Protein AF-A0A2G8HWN6-F1 (afdb_monomer_lite)

Structure (mmCIF, N/CA/C/O backbone):
data_AF-A0A2G8HWN6-F1
#
_entry.id   AF-A0A2G8HWN6-F1
#
loop_
_atom_site.group_PDB
_atom_site.id
_atom_site.type_symbol
_atom_site.label_atom_id
_atom_site.label_alt_id
_atom_site.label_comp_id
_atom_site.label_asym_id
_atom_site.label_entity_id
_atom_site.label_seq_id
_atom_site.pdbx_PDB_ins_code
_atom_site.Cartn_x
_atom_site.Cartn_y
_atom_site.Cartn_z
_atom_site.occupancy
_atom_site.B_iso_or_equiv
_atom_site.auth_seq_id
_atom_site.auth_comp_id
_atom_site.auth_asym_id
_atom_site.auth_atom_id
_atom_site.pdbx_PDB_model_num
ATOM 1 N N . MET A 1 1 ? 25.886 18.464 -21.621 1.00 29.08 1 MET A N 1
ATOM 2 C CA . MET A 1 1 ? 25.558 17.068 -21.257 1.00 29.08 1 MET A CA 1
ATOM 3 C C . MET A 1 1 ? 24.098 17.020 -20.852 1.00 29.08 1 MET A C 1
ATOM 5 O O . MET A 1 1 ? 23.738 17.664 -19.879 1.00 29.08 1 MET A O 1
ATOM 9 N N . ASN A 1 2 ? 23.261 16.350 -21.643 1.00 27.83 2 ASN A N 1
ATOM 10 C CA . ASN A 1 2 ? 21.820 16.246 -21.420 1.00 27.83 2 ASN A CA 1
ATOM 11 C C . ASN A 1 2 ? 21.541 14.918 -20.695 1.00 27.83 2 ASN A C 1
ATOM 13 O O . ASN A 1 2 ? 21.612 13.862 -21.312 1.00 27.83 2 ASN A O 1
ATOM 17 N N . LEU A 1 3 ? 21.245 14.961 -19.393 1.00 33.38 3 LEU A N 1
ATOM 18 C CA . LEU A 1 3 ? 20.945 13.789 -18.544 1.00 33.38 3 LEU A CA 1
ATOM 19 C C . LEU A 1 3 ? 19.508 13.246 -18.733 1.00 33.38 3 LEU A C 1
ATOM 21 O O . LEU A 1 3 ? 18.969 12.580 -17.858 1.00 33.38 3 LEU A O 1
ATOM 25 N N . LEU A 1 4 ? 18.867 13.548 -19.866 1.00 39.00 4 LEU A N 1
ATOM 26 C CA . LEU A 1 4 ? 17.460 13.222 -20.148 1.00 39.00 4 LEU A CA 1
ATOM 27 C C . LEU A 1 4 ? 17.281 12.206 -21.290 1.00 39.00 4 LEU A C 1
ATOM 29 O O . LEU A 1 4 ? 16.157 11.915 -21.687 1.00 39.00 4 LEU A O 1
ATOM 33 N N . GLY A 1 5 ? 18.373 11.659 -21.826 1.00 39.59 5 GLY A N 1
ATOM 34 C CA . GLY A 1 5 ? 18.358 10.722 -22.949 1.00 39.59 5 GLY A CA 1
ATOM 35 C C . GLY A 1 5 ? 18.598 9.276 -22.528 1.00 39.59 5 GLY A C 1
ATOM 36 O O . GLY A 1 5 ? 19.643 8.747 -22.862 1.00 39.59 5 GLY A O 1
ATOM 37 N N . ASN A 1 6 ? 17.658 8.686 -21.784 1.00 46.81 6 ASN A N 1
ATOM 38 C CA . ASN A 1 6 ? 17.379 7.243 -21.694 1.00 46.81 6 ASN A CA 1
ATOM 39 C C . ASN A 1 6 ? 15.939 7.133 -21.161 1.00 46.81 6 ASN A C 1
ATOM 41 O O . ASN A 1 6 ? 15.683 7.289 -19.968 1.00 46.81 6 ASN A O 1
ATOM 45 N N . GLY A 1 7 ? 14.971 7.053 -22.078 1.00 59.03 7 GLY A N 1
ATOM 46 C CA . GLY A 1 7 ? 13.557 7.302 -21.792 1.00 59.03 7 GLY A CA 1
ATOM 47 C C . GLY A 1 7 ? 12.929 6.225 -20.911 1.00 59.03 7 GLY A C 1
ATOM 48 O O . GLY A 1 7 ? 12.605 5.148 -21.400 1.00 59.03 7 GLY A O 1
ATOM 49 N N . LYS A 1 8 ? 12.707 6.533 -19.629 1.00 73.88 8 LYS A N 1
ATOM 50 C CA . LYS A 1 8 ? 11.826 5.738 -18.768 1.00 73.88 8 LYS A CA 1
ATOM 51 C C . LYS A 1 8 ? 10.377 6.054 -19.133 1.00 73.88 8 LYS A C 1
ATOM 53 O O . LYS A 1 8 ? 9.916 7.177 -18.925 1.00 73.88 8 LYS A O 1
ATOM 58 N N . SER A 1 9 ? 9.654 5.063 -19.639 1.00 84.00 9 SER A N 1
ATOM 59 C CA . SER A 1 9 ? 8.225 5.186 -19.945 1.00 84.00 9 SER A CA 1
ATOM 60 C C . SER A 1 9 ? 7.410 4.533 -18.838 1.00 84.00 9 SER A C 1
ATOM 62 O O . SER A 1 9 ? 7.490 3.320 -18.654 1.00 84.00 9 SER A O 1
ATOM 64 N N . ILE A 1 10 ? 6.644 5.331 -18.084 1.00 87.88 10 ILE A N 1
ATOM 65 C CA . ILE A 1 10 ? 5.741 4.813 -17.047 1.00 87.88 10 ILE A CA 1
ATOM 66 C C . ILE A 1 10 ? 4.626 4.021 -17.724 1.00 87.88 10 ILE A C 1
ATOM 68 O O . ILE A 1 10 ? 3.902 4.570 -18.551 1.00 87.88 10 ILE A O 1
ATOM 72 N N . LEU A 1 11 ? 4.467 2.765 -17.319 1.00 90.50 11 LEU A N 1
ATOM 73 C CA . LEU A 1 11 ? 3.414 1.892 -17.813 1.00 90.50 11 LEU A CA 1
ATOM 74 C C . LEU A 1 11 ? 2.132 2.078 -17.009 1.00 90.50 11 LEU A C 1
ATOM 76 O O . LEU A 1 11 ? 2.157 2.131 -15.778 1.00 90.50 11 LEU A O 1
ATOM 80 N N . ASN A 1 12 ? 1.000 2.112 -17.701 1.00 92.38 12 ASN A N 1
ATOM 81 C CA . ASN A 1 12 ? -0.317 2.001 -17.089 1.00 92.38 12 ASN A CA 1
ATOM 82 C C . ASN A 1 12 ? -0.779 0.537 -16.976 1.00 92.38 12 ASN A C 1
ATOM 84 O O . ASN A 1 12 ? -0.181 -0.385 -17.534 1.00 92.38 12 ASN A O 1
ATOM 88 N N . TYR A 1 13 ? -1.879 0.316 -16.251 1.00 90.56 13 TYR A N 1
ATOM 89 C CA . TYR A 1 13 ? -2.419 -1.027 -16.016 1.00 90.56 13 TYR A CA 1
ATOM 90 C C . TYR A 1 13 ? -2.719 -1.808 -17.313 1.00 90.56 13 TYR A C 1
ATOM 92 O O . TYR A 1 13 ? -2.433 -3.001 -17.400 1.00 90.56 13 TYR A O 1
ATOM 100 N N . PHE A 1 14 ? -3.265 -1.154 -18.343 1.00 90.31 14 PHE A N 1
ATOM 101 C CA . PHE A 1 14 ? -3.591 -1.818 -19.609 1.00 90.31 14 PHE A CA 1
ATOM 102 C C . PHE A 1 14 ? -2.342 -2.189 -20.410 1.00 90.31 14 PHE A C 1
ATOM 104 O O . PHE A 1 14 ? -2.328 -3.222 -21.078 1.00 90.31 14 PHE A O 1
ATOM 111 N N . GLU A 1 15 ? -1.290 -1.378 -20.336 1.00 91.56 15 GLU A N 1
ATOM 112 C CA . GLU A 1 15 ? 0.004 -1.686 -20.948 1.00 91.56 15 GLU A CA 1
ATOM 113 C C . GLU A 1 15 ? 0.667 -2.880 -20.258 1.00 91.56 15 GLU A C 1
ATOM 115 O O . GLU A 1 15 ? 1.081 -3.816 -20.940 1.00 91.56 15 GLU A O 1
ATOM 120 N N . LEU A 1 16 ? 0.657 -2.930 -18.921 1.00 89.50 16 LEU A N 1
ATOM 121 C CA . LEU A 1 16 ? 1.115 -4.110 -18.174 1.00 89.50 16 LEU A CA 1
ATOM 122 C C . LEU A 1 16 ? 0.309 -5.361 -18.517 1.00 89.50 16 LEU A C 1
ATOM 124 O O . LEU A 1 16 ? 0.876 -6.442 -18.659 1.00 89.50 16 LEU A O 1
ATOM 128 N N . LYS A 1 17 ? -1.006 -5.218 -18.708 1.00 89.62 17 LYS A N 1
ATOM 129 C CA . LYS A 1 17 ? -1.861 -6.329 -19.128 1.00 89.62 17 LYS A CA 1
ATOM 130 C C . LYS A 1 17 ? -1.441 -6.879 -20.492 1.00 89.62 17 LYS A C 1
ATOM 132 O O . LYS A 1 17 ? -1.400 -8.092 -20.665 1.00 89.62 17 LYS A O 1
ATOM 137 N N . LYS A 1 18 ? -1.072 -6.019 -21.445 1.00 89.56 18 LYS A N 1
ATOM 138 C CA . LYS A 1 18 ? -0.535 -6.459 -22.746 1.00 89.56 18 LYS A CA 1
ATOM 139 C C . LYS A 1 18 ? 0.808 -7.176 -22.588 1.00 89.56 18 LYS A C 1
ATOM 141 O O . LYS A 1 18 ? 0.993 -8.237 -23.171 1.00 89.56 18 LYS A O 1
ATOM 146 N N . ILE A 1 19 ? 1.701 -6.639 -21.757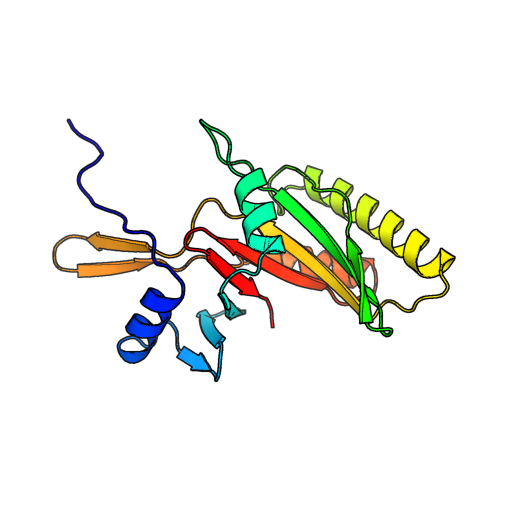 1.00 87.06 19 ILE A N 1
ATOM 147 C CA . ILE A 1 19 ? 3.020 -7.229 -21.478 1.00 87.06 19 ILE A CA 1
ATOM 148 C C . ILE A 1 19 ? 2.898 -8.603 -20.813 1.00 8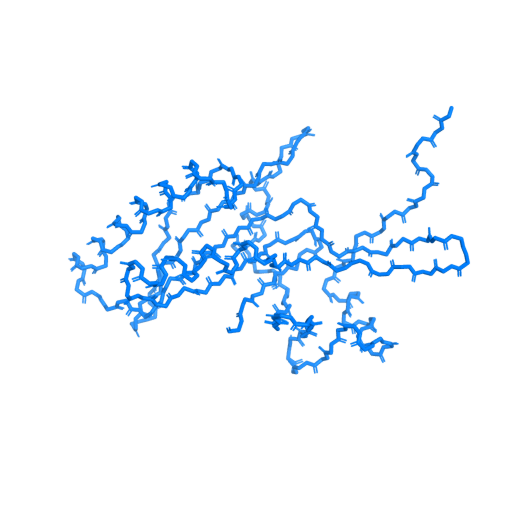7.06 19 ILE A C 1
ATOM 150 O O . ILE A 1 19 ? 3.654 -9.505 -21.154 1.00 87.06 19 ILE A O 1
ATOM 154 N N . SER A 1 20 ? 1.928 -8.801 -19.916 1.00 88.00 20 SER A N 1
ATOM 155 C CA . SER A 1 20 ? 1.718 -10.084 -19.222 1.00 88.00 20 SER A CA 1
ATOM 156 C C . SER A 1 20 ? 1.396 -11.260 -20.155 1.00 88.00 20 SER A C 1
ATOM 158 O O . SER A 1 20 ? 1.576 -12.413 -19.786 1.00 88.00 20 SER A O 1
ATOM 160 N N . ILE A 1 21 ? 0.952 -10.984 -21.387 1.00 85.06 21 ILE A N 1
ATOM 161 C CA . ILE A 1 21 ? 0.733 -12.012 -22.416 1.00 85.06 21 ILE A CA 1
ATOM 162 C C . ILE A 1 21 ? 2.075 -12.508 -22.983 1.00 85.06 21 ILE A C 1
ATOM 164 O O . ILE A 1 21 ? 2.173 -13.631 -23.467 1.00 85.06 21 ILE A O 1
ATOM 168 N N . GLN A 1 22 ? 3.107 -11.666 -22.932 1.00 83.00 22 GLN A N 1
ATOM 169 C CA . GLN A 1 22 ? 4.411 -11.876 -23.564 1.00 83.00 22 GLN A CA 1
ATOM 170 C C . GLN A 1 22 ? 5.543 -12.099 -22.547 1.00 83.00 22 GLN A C 1
ATOM 172 O O . GLN A 1 22 ? 6.667 -12.398 -22.939 1.00 83.00 22 GLN A O 1
ATOM 177 N N . SER A 1 23 ? 5.272 -11.949 -21.247 1.00 79.75 23 SER A N 1
ATOM 178 C CA . SER A 1 23 ? 6.262 -12.018 -20.173 1.00 79.75 23 SER A CA 1
ATOM 179 C C . SER A 1 23 ? 5.749 -12.849 -19.003 1.00 79.75 23 SER A C 1
ATOM 181 O O . SER A 1 23 ? 4.610 -12.693 -18.581 1.00 79.75 23 SER A O 1
ATOM 183 N N . SER A 1 24 ? 6.617 -13.677 -18.418 1.00 79.62 24 SER A N 1
ATOM 184 C CA . SER A 1 24 ? 6.321 -14.425 -17.190 1.00 79.62 24 SER A CA 1
ATOM 185 C C . SER A 1 24 ? 6.513 -13.606 -15.907 1.00 79.62 24 SER A C 1
ATOM 187 O O . SER A 1 24 ? 6.272 -14.124 -14.819 1.00 79.62 24 SER A O 1
ATOM 189 N N . LEU A 1 25 ? 6.970 -12.350 -16.007 1.00 79.88 25 LEU A N 1
ATOM 190 C CA . LEU A 1 25 ? 7.208 -11.478 -14.847 1.00 79.88 25 LEU A CA 1
ATOM 191 C C . LEU A 1 25 ? 5.904 -11.070 -14.147 1.00 79.88 25 LEU A C 1
ATOM 193 O O . LEU A 1 25 ? 5.888 -10.821 -12.942 1.00 79.88 25 LEU A O 1
ATOM 197 N N . ILE A 1 26 ? 4.812 -11.005 -14.910 1.00 86.06 26 ILE A N 1
ATOM 198 C CA . ILE A 1 26 ? 3.465 -10.728 -14.423 1.00 86.06 26 ILE A CA 1
ATOM 199 C C . ILE A 1 26 ? 2.528 -11.710 -15.108 1.00 86.06 26 ILE A C 1
ATOM 201 O O . ILE A 1 26 ? 2.574 -11.856 -16.324 1.00 86.06 26 ILE A O 1
ATOM 205 N N . SER A 1 27 ? 1.654 -12.348 -14.341 1.00 87.44 27 SER A N 1
ATOM 206 C CA . SER A 1 27 ? 0.666 -13.294 -14.867 1.00 87.44 27 SER A CA 1
ATOM 207 C C . SER A 1 27 ? -0.750 -12.732 -14.778 1.00 87.44 27 SER A C 1
ATOM 209 O O . SER A 1 27 ? -1.050 -11.914 -13.909 1.00 87.44 27 SER A O 1
ATOM 211 N N . LEU A 1 28 ? -1.620 -13.153 -15.694 1.00 87.12 28 LEU A N 1
ATOM 212 C CA . LEU A 1 28 ? -3.048 -12.844 -15.647 1.00 87.12 28 LEU A CA 1
ATOM 213 C C . LEU A 1 28 ? -3.750 -13.786 -14.669 1.00 87.12 28 LEU A C 1
ATOM 215 O O . LEU A 1 28 ? -3.614 -15.001 -14.790 1.00 87.12 28 LEU A O 1
ATOM 219 N N . ASP A 1 29 ? -4.546 -13.223 -13.762 1.00 82.81 29 ASP A N 1
ATOM 220 C CA . ASP A 1 29 ? -5.452 -13.971 -12.887 1.00 82.81 29 ASP A CA 1
ATOM 221 C C . ASP A 1 29 ? -6.826 -13.285 -12.868 1.00 82.81 29 ASP A C 1
ATOM 223 O O . ASP A 1 29 ? -7.087 -12.334 -12.124 1.00 82.81 29 ASP A O 1
ATOM 227 N N . GLY A 1 30 ? -7.689 -13.703 -13.797 1.00 82.75 30 GLY A N 1
ATOM 228 C CA . GLY A 1 30 ? -9.006 -13.106 -14.008 1.00 82.75 30 GLY A CA 1
ATOM 229 C C . GLY A 1 30 ? -8.936 -11.597 -14.316 1.00 82.75 30 GLY A C 1
ATOM 230 O O . GLY A 1 30 ? -8.310 -11.199 -15.306 1.00 82.75 30 GLY A O 1
ATOM 231 N N . PRO A 1 31 ? -9.604 -10.731 -13.525 1.00 84.00 31 PRO A N 1
ATOM 232 C CA . PRO A 1 31 ? -9.560 -9.283 -13.720 1.00 84.00 31 PRO A CA 1
ATOM 233 C C . PRO A 1 31 ? -8.278 -8.641 -13.171 1.00 84.00 31 PRO A C 1
ATOM 235 O O . PRO A 1 31 ? -8.136 -7.424 -13.279 1.00 84.00 31 PRO A O 1
ATOM 238 N N . TYR A 1 32 ? -7.370 -9.418 -12.575 1.00 88.88 32 TYR A N 1
ATOM 239 C CA . TYR A 1 32 ? -6.166 -8.925 -11.924 1.00 88.88 32 TYR A CA 1
ATOM 240 C C . TYR A 1 32 ? -4.891 -9.390 -12.627 1.00 88.88 32 TYR A C 1
ATOM 242 O O . TYR A 1 32 ? -4.882 -10.293 -13.464 1.00 88.88 32 TYR A O 1
ATOM 250 N N . LEU A 1 33 ? -3.799 -8.719 -12.277 1.00 92.00 33 LEU A N 1
ATOM 251 C CA . LEU A 1 33 ? -2.444 -9.121 -12.618 1.00 92.00 33 LEU A CA 1
ATOM 252 C C . LEU A 1 33 ? -1.751 -9.603 -11.341 1.00 92.00 33 LEU A C 1
ATOM 254 O O . LEU A 1 33 ? -1.974 -9.038 -10.275 1.00 92.00 33 LEU A O 1
ATOM 258 N N . ILE A 1 34 ? -0.910 -10.627 -11.433 1.00 92.38 34 ILE A N 1
ATOM 259 C CA . ILE A 1 34 ? -0.157 -11.171 -10.303 1.00 92.38 34 ILE A CA 1
ATOM 260 C C . ILE A 1 34 ? 1.330 -10.987 -10.563 1.00 92.38 34 ILE A C 1
ATOM 262 O O . ILE A 1 34 ? 1.857 -11.482 -11.562 1.00 92.38 34 ILE A O 1
ATOM 266 N N . GLN A 1 35 ? 2.006 -10.323 -9.630 1.00 90.62 35 GLN A N 1
ATOM 267 C CA . GLN A 1 35 ? 3.460 -10.244 -9.575 1.00 90.62 35 GLN A CA 1
ATOM 268 C C . GLN A 1 35 ? 3.963 -11.146 -8.452 1.00 90.62 35 GLN A C 1
ATOM 270 O O . GLN A 1 35 ? 3.516 -11.045 -7.308 1.00 90.62 35 GLN A O 1
ATOM 275 N N . ARG A 1 36 ? 4.912 -12.023 -8.780 1.00 87.50 36 ARG A N 1
ATOM 276 C CA . ARG A 1 36 ? 5.582 -12.903 -7.820 1.00 87.50 36 ARG A CA 1
ATOM 277 C C . ARG A 1 36 ? 7.050 -12.532 -7.738 1.00 87.50 36 ARG A C 1
ATOM 279 O O . ARG A 1 36 ? 7.706 -12.356 -8.759 1.00 87.50 36 ARG A O 1
ATOM 286 N N . ASN A 1 37 ? 7.564 -12.450 -6.522 1.00 82.00 37 ASN A N 1
ATOM 287 C CA . ASN A 1 37 ? 8.995 -12.484 -6.263 1.00 82.00 37 ASN A CA 1
ATOM 288 C C . ASN A 1 37 ? 9.292 -13.615 -5.263 1.00 82.00 37 ASN A C 1
ATOM 290 O O . ASN A 1 37 ? 8.385 -14.326 -4.836 1.00 82.00 37 ASN A O 1
ATOM 294 N N . PHE A 1 38 ? 10.562 -13.818 -4.911 1.00 83.81 38 PHE A N 1
ATOM 295 C CA . PHE A 1 38 ? 10.963 -14.956 -4.075 1.00 83.81 38 PHE A CA 1
ATOM 296 C C . PHE A 1 38 ? 10.389 -14.930 -2.644 1.00 83.81 38 PHE A C 1
ATOM 298 O O . PHE A 1 38 ? 10.462 -15.941 -1.954 1.00 83.81 38 PHE A O 1
ATOM 305 N N . TRP A 1 39 ? 9.854 -13.794 -2.186 1.00 83.69 39 TRP A N 1
ATOM 306 C CA . TRP A 1 39 ? 9.419 -13.580 -0.801 1.00 83.69 39 TRP A CA 1
ATOM 307 C C . TRP A 1 39 ? 7.968 -13.092 -0.668 1.00 83.69 39 TRP A C 1
ATOM 309 O O . TRP A 1 39 ? 7.467 -12.990 0.445 1.00 83.69 39 TRP A O 1
ATOM 319 N N . SER A 1 40 ? 7.279 -12.781 -1.768 1.00 86.50 40 SER A N 1
ATOM 320 C CA . SER A 1 40 ? 5.901 -12.285 -1.755 1.00 86.50 40 SER A CA 1
ATOM 321 C C . SER A 1 40 ? 5.178 -12.529 -3.077 1.00 86.50 40 SER A C 1
ATOM 323 O O . SER A 1 40 ? 5.778 -12.631 -4.153 1.00 86.50 40 SER A O 1
ATOM 325 N N . GLN A 1 41 ? 3.852 -12.548 -2.987 1.00 91.50 41 GLN A N 1
ATOM 326 C CA . GLN A 1 41 ? 2.953 -12.467 -4.126 1.00 91.50 41 GLN A CA 1
ATOM 327 C C . GLN A 1 41 ? 2.049 -11.248 -3.939 1.00 91.50 41 GLN A C 1
ATOM 329 O O . GLN A 1 41 ? 1.546 -11.007 -2.845 1.00 91.50 41 GLN A O 1
ATOM 334 N N . GLN A 1 42 ? 1.862 -10.474 -5.005 1.00 93.56 42 GLN A N 1
ATOM 335 C CA . GLN A 1 42 ? 1.100 -9.229 -4.980 1.00 93.56 42 GLN A CA 1
ATOM 336 C C . GLN A 1 42 ? 0.082 -9.202 -6.110 1.00 93.56 42 GLN A C 1
ATOM 338 O O . GLN A 1 42 ? 0.370 -9.629 -7.232 1.00 93.56 42 GLN A O 1
ATOM 343 N N . ILE A 1 43 ? -1.094 -8.655 -5.812 1.00 94.50 43 ILE A N 1
ATOM 344 C CA . ILE A 1 43 ? -2.152 -8.416 -6.792 1.00 94.50 43 ILE A CA 1
ATOM 345 C C . ILE A 1 43 ? -2.017 -6.990 -7.314 1.00 94.50 43 ILE A C 1
ATOM 347 O O . ILE A 1 43 ? -2.027 -6.031 -6.548 1.00 94.50 43 ILE A O 1
ATOM 351 N N . LEU A 1 44 ? -1.939 -6.845 -8.627 1.00 94.00 44 LEU A N 1
ATOM 352 C CA . LEU A 1 44 ? -1.948 -5.577 -9.336 1.00 94.00 44 LEU A CA 1
ATOM 353 C C . LEU A 1 44 ? -3.352 -5.344 -9.894 1.00 94.00 44 LEU A C 1
ATOM 355 O O . LEU A 1 44 ? -3.904 -6.168 -10.633 1.00 94.00 44 LEU A O 1
ATOM 359 N N . LYS A 1 45 ? -3.915 -4.180 -9.578 1.00 94.50 45 LYS A N 1
ATOM 360 C CA . LYS A 1 45 ? -5.199 -3.715 -10.112 1.00 94.50 45 LYS A CA 1
ATOM 361 C C . LYS A 1 45 ? -5.101 -2.282 -10.619 1.00 94.50 45 LYS A C 1
ATOM 363 O O . LYS A 1 45 ? -4.213 -1.530 -10.216 1.00 94.50 45 LYS A O 1
ATOM 368 N N . ALA A 1 46 ? -6.055 -1.889 -11.457 1.00 94.31 46 ALA A N 1
ATOM 369 C CA . ALA A 1 46 ? -6.260 -0.481 -11.769 1.00 94.31 46 ALA A CA 1
ATOM 370 C C . ALA A 1 46 ? -6.648 0.290 -10.495 1.00 94.31 46 ALA A C 1
ATOM 372 O O . ALA A 1 46 ? -7.436 -0.199 -9.674 1.00 94.31 46 ALA A O 1
ATOM 373 N N . SER A 1 47 ? -6.087 1.487 -10.324 1.00 94.94 47 SER A N 1
ATOM 374 C CA . SER A 1 47 ? -6.394 2.328 -9.172 1.00 94.94 47 SER A CA 1
ATOM 375 C C . SER A 1 47 ? -7.837 2.826 -9.221 1.00 94.94 47 SER A C 1
ATOM 377 O O . SER A 1 47 ? -8.307 3.290 -10.261 1.00 94.94 47 SER A O 1
ATOM 379 N N . ASP A 1 48 ? -8.535 2.764 -8.089 1.00 95.50 48 ASP A N 1
ATOM 380 C CA . ASP A 1 48 ? -9.879 3.334 -7.971 1.00 95.50 48 ASP A CA 1
ATOM 381 C C . ASP A 1 48 ? -9.847 4.862 -7.763 1.00 95.50 48 ASP A C 1
ATOM 383 O O . ASP A 1 48 ? -8.788 5.481 -7.627 1.00 95.50 48 ASP A O 1
ATOM 387 N N . LEU A 1 49 ? -11.020 5.503 -7.738 1.00 96.06 49 LEU A N 1
ATOM 388 C CA . LEU A 1 49 ? -11.113 6.959 -7.601 1.00 96.06 49 LEU A CA 1
ATOM 389 C C . LEU A 1 49 ? -10.513 7.472 -6.280 1.00 96.06 49 LEU A C 1
ATOM 391 O O . LEU A 1 49 ? -9.914 8.550 -6.256 1.00 96.06 49 LEU A O 1
ATOM 395 N N . PHE A 1 50 ? -10.658 6.722 -5.186 1.00 95.69 50 PHE A N 1
ATOM 396 C CA . PHE A 1 50 ? -10.064 7.088 -3.902 1.00 95.69 50 PHE A CA 1
ATOM 397 C C . PHE A 1 50 ? -8.535 7.044 -3.993 1.00 95.69 50 PHE A C 1
ATOM 399 O O . PHE A 1 50 ? -7.870 8.004 -3.602 1.00 95.69 50 PHE A O 1
ATOM 406 N N . GLU A 1 51 ? -7.987 5.972 -4.561 1.00 96.25 51 GLU A N 1
ATOM 407 C CA . GLU A 1 51 ? -6.549 5.764 -4.731 1.00 96.25 51 GLU A CA 1
ATOM 408 C C . GLU A 1 51 ? -5.936 6.825 -5.654 1.00 96.25 51 GLU A C 1
ATOM 410 O O . GLU A 1 51 ? -4.934 7.454 -5.306 1.00 96.25 51 GLU A O 1
ATOM 415 N N . VAL A 1 52 ? -6.589 7.126 -6.780 1.00 95.25 52 VAL A N 1
ATOM 416 C CA . VAL A 1 52 ? -6.179 8.204 -7.693 1.00 95.25 52 VAL A CA 1
ATOM 417 C C . VAL A 1 52 ? -6.154 9.555 -6.975 1.00 95.25 52 VAL A C 1
ATOM 419 O O . VAL A 1 52 ? -5.214 10.335 -7.144 1.00 95.25 52 VAL A O 1
ATOM 422 N N . ASN A 1 53 ? -7.163 9.850 -6.155 1.00 95.00 53 ASN A N 1
ATOM 423 C CA . ASN A 1 53 ? -7.223 11.102 -5.403 1.00 95.00 53 ASN A CA 1
ATOM 424 C C . ASN A 1 53 ? -6.157 11.177 -4.302 1.00 95.00 53 ASN A C 1
ATOM 426 O O . ASN A 1 53 ? -5.586 12.247 -4.086 1.00 95.00 53 ASN A O 1
ATOM 430 N N . LEU A 1 54 ? -5.861 10.065 -3.624 1.00 94.25 54 LEU A N 1
ATOM 431 C CA . LEU A 1 54 ? -4.783 9.994 -2.638 1.00 94.25 54 LEU A CA 1
ATOM 432 C C . LEU A 1 54 ? -3.415 10.210 -3.301 1.00 94.25 54 LEU A C 1
ATOM 434 O O . LEU A 1 54 ? -2.624 11.020 -2.824 1.00 94.25 54 LEU A O 1
ATOM 438 N N . PHE A 1 55 ? -3.177 9.583 -4.452 1.00 94.12 55 PHE A N 1
ATOM 439 C CA . PHE A 1 55 ? -1.948 9.747 -5.226 1.00 94.12 55 PHE A CA 1
ATOM 440 C C . PHE A 1 55 ? -1.760 11.164 -5.784 1.00 94.12 55 PHE A C 1
ATOM 442 O O . PHE A 1 55 ? -0.651 11.686 -5.863 1.00 94.12 55 PHE A O 1
ATOM 449 N N . LYS A 1 56 ? -2.845 11.850 -6.153 1.00 92.25 56 LYS A N 1
ATOM 450 C CA . LYS A 1 56 ? -2.764 13.270 -6.527 1.00 92.25 56 LYS A CA 1
ATOM 451 C C . LYS A 1 56 ? -2.315 14.142 -5.353 1.00 92.25 56 LYS A C 1
ATOM 453 O O . LYS A 1 56 ? -1.581 15.096 -5.572 1.00 92.25 56 LYS A O 1
ATOM 458 N N . LYS A 1 57 ? -2.713 13.810 -4.118 1.00 90.50 57 LYS A N 1
ATOM 459 C CA . LYS A 1 57 ? -2.318 14.551 -2.905 1.00 90.50 57 LYS A CA 1
ATOM 460 C C . LYS A 1 57 ? -0.855 14.338 -2.508 1.00 90.50 57 LYS A C 1
ATOM 462 O O . LYS A 1 57 ? -0.303 15.206 -1.833 1.00 90.50 57 LYS A O 1
ATOM 467 N N . SER A 1 58 ? -0.236 13.224 -2.907 1.00 87.56 58 SER A N 1
ATOM 468 C CA . SER A 1 58 ? 1.193 12.977 -2.670 1.00 87.56 58 SER A CA 1
ATOM 469 C C . SER A 1 58 ? 2.101 13.729 -3.648 1.00 87.56 58 SER A C 1
ATOM 471 O O . SER A 1 58 ? 3.285 13.926 -3.373 1.00 87.56 58 SER A O 1
ATOM 473 N N . LYS A 1 59 ? 1.552 14.218 -4.766 1.00 87.50 59 LYS A N 1
ATOM 474 C CA . LYS A 1 59 ? 2.263 15.064 -5.727 1.00 87.50 59 LYS A CA 1
ATOM 475 C C . LYS A 1 59 ? 2.150 16.542 -5.359 1.00 87.50 59 LYS A C 1
ATOM 477 O O . LYS A 1 59 ? 1.063 17.076 -5.163 1.00 87.50 59 LYS A O 1
ATOM 482 N N . THR A 1 60 ? 3.287 17.223 -5.339 1.00 78.75 60 THR A N 1
ATOM 483 C CA . THR A 1 60 ? 3.372 18.690 -5.344 1.00 78.75 60 THR A CA 1
ATOM 484 C C . THR A 1 60 ? 4.022 19.148 -6.648 1.00 78.75 60 THR A C 1
ATOM 486 O O . THR A 1 60 ? 4.555 18.324 -7.388 1.00 78.75 60 THR A O 1
ATOM 489 N N . LEU A 1 61 ? 4.009 20.454 -6.931 1.00 69.44 61 LEU A N 1
ATOM 490 C CA . LEU A 1 61 ? 4.572 21.001 -8.172 1.00 69.44 61 LEU A CA 1
ATOM 491 C C . LEU A 1 61 ? 6.065 20.653 -8.367 1.00 69.44 61 LEU A C 1
ATOM 493 O O . LEU A 1 61 ? 6.512 20.533 -9.501 1.00 69.44 61 LEU A O 1
ATOM 497 N N . PHE A 1 62 ? 6.814 20.448 -7.275 1.00 72.81 62 PHE A N 1
ATOM 498 C CA . PHE A 1 62 ? 8.273 20.253 -7.303 1.00 72.81 62 PHE A CA 1
ATOM 499 C C . PHE A 1 62 ? 8.769 18.986 -6.596 1.00 72.81 62 PHE A C 1
ATOM 501 O O . PHE A 1 62 ? 9.965 18.717 -6.590 1.00 72.81 62 PHE A O 1
ATOM 508 N N . SER A 1 63 ? 7.889 18.222 -5.947 1.00 84.50 63 SER A N 1
ATOM 509 C CA . SER A 1 63 ? 8.304 17.067 -5.147 1.00 84.50 63 SER A CA 1
ATOM 510 C C . SER A 1 63 ? 7.197 16.031 -5.000 1.00 84.50 63 SER A C 1
ATOM 512 O O . SER A 1 63 ? 6.006 16.342 -5.118 1.00 84.50 63 SER A O 1
ATOM 514 N N . PHE A 1 64 ? 7.594 14.801 -4.695 1.00 87.62 64 PHE A N 1
ATOM 515 C CA . PHE A 1 64 ? 6.688 13.758 -4.243 1.00 87.62 64 PHE A CA 1
ATOM 516 C C . PHE A 1 64 ? 6.868 13.561 -2.742 1.00 87.62 64 PHE A C 1
ATOM 518 O O . PHE A 1 64 ? 7.989 13.390 -2.267 1.00 87.62 64 PHE A O 1
ATOM 525 N N . ARG A 1 65 ? 5.765 13.565 -1.996 1.00 88.88 65 ARG A N 1
ATOM 526 C CA . ARG A 1 65 ? 5.758 13.204 -0.583 1.00 88.88 65 ARG A CA 1
ATOM 527 C C . ARG A 1 65 ? 4.762 12.087 -0.365 1.00 88.88 65 ARG A C 1
ATOM 529 O O . ARG A 1 65 ? 3.557 12.293 -0.505 1.00 88.88 65 ARG A O 1
ATOM 536 N N . GLU A 1 66 ? 5.286 10.931 0.018 1.00 89.94 66 GLU A N 1
ATOM 537 C CA . GLU A 1 66 ? 4.479 9.760 0.320 1.00 89.94 66 GLU A CA 1
ATOM 538 C C . GLU A 1 66 ? 3.355 10.096 1.303 1.00 89.94 66 GLU A C 1
ATOM 540 O O . GLU A 1 66 ? 3.529 10.837 2.279 1.00 89.94 66 GLU A O 1
ATOM 545 N N . SER A 1 67 ? 2.170 9.604 0.965 1.00 93.31 67 SER A N 1
ATOM 546 C CA . SER A 1 67 ? 0.956 9.750 1.748 1.00 93.31 67 SER A CA 1
ATOM 547 C C . SER A 1 67 ? 0.486 8.373 2.175 1.00 93.31 67 SER A C 1
ATOM 549 O O . SER A 1 67 ? 0.376 7.489 1.333 1.00 93.31 67 SER A O 1
ATOM 551 N N . VAL A 1 68 ? 0.179 8.222 3.460 1.00 94.69 68 VAL A N 1
ATOM 552 C CA . VAL A 1 68 ? -0.301 6.975 4.063 1.00 94.69 68 VAL A CA 1
ATOM 553 C C . VAL A 1 68 ? -1.698 7.204 4.637 1.00 94.69 68 VAL A C 1
ATOM 555 O O . VAL A 1 68 ? -1.959 8.223 5.277 1.00 94.69 68 VAL A O 1
ATOM 558 N N . VAL A 1 69 ? -2.613 6.269 4.411 1.00 96.19 69 VAL A N 1
ATOM 559 C CA . VAL A 1 69 ? -3.953 6.234 5.004 1.00 96.19 69 VAL A CA 1
ATOM 560 C C . VAL A 1 69 ? -4.184 4.852 5.585 1.00 96.19 69 VAL A C 1
ATOM 562 O O . VAL A 1 69 ? -3.893 3.849 4.941 1.00 96.19 69 VAL A O 1
ATOM 565 N N . ILE A 1 70 ? -4.746 4.808 6.787 1.00 96.88 70 ILE A N 1
ATOM 566 C CA . ILE A 1 70 ? -5.191 3.575 7.422 1.00 96.88 70 ILE A CA 1
ATOM 567 C C . ILE A 1 70 ? -6.701 3.533 7.312 1.00 96.88 70 ILE A C 1
ATOM 569 O O . ILE A 1 70 ? -7.391 4.493 7.649 1.00 96.88 70 ILE A O 1
ATOM 573 N N . ARG A 1 71 ? -7.223 2.418 6.838 1.00 97.50 71 ARG A N 1
ATOM 574 C CA . ARG A 1 71 ? -8.645 2.206 6.642 1.00 97.50 71 ARG A CA 1
ATOM 575 C C . ARG A 1 71 ? -9.070 0.999 7.450 1.00 97.50 71 ARG A C 1
ATOM 577 O O . ARG A 1 71 ? -8.544 -0.087 7.263 1.00 97.50 71 ARG A O 1
ATOM 584 N N . ALA A 1 72 ? -10.035 1.181 8.334 1.00 97.69 72 ALA A N 1
ATOM 585 C CA . ALA A 1 72 ? -10.678 0.069 9.005 1.00 97.69 72 ALA A CA 1
ATOM 586 C C . ALA A 1 72 ? -11.846 -0.435 8.159 1.00 97.69 72 ALA A C 1
ATOM 588 O O . ALA A 1 72 ? -12.729 0.342 7.777 1.00 97.69 72 ALA A O 1
ATOM 589 N N . LYS A 1 73 ? -11.849 -1.736 7.887 1.00 97.75 73 LYS A N 1
ATOM 590 C CA . LYS A 1 73 ? -12.976 -2.454 7.304 1.00 97.75 73 LYS A CA 1
ATOM 591 C C . LYS A 1 73 ? -13.695 -3.184 8.419 1.00 97.75 73 LYS A C 1
ATOM 593 O O . LYS A 1 73 ? -13.061 -3.889 9.202 1.00 97.75 73 LYS A O 1
ATOM 598 N N . THR A 1 74 ? -15.001 -2.985 8.519 1.00 97.06 74 THR A N 1
ATOM 599 C CA . THR A 1 74 ? -15.818 -3.685 9.510 1.00 97.06 74 THR A CA 1
ATOM 600 C C . THR A 1 74 ? -16.512 -4.882 8.874 1.00 97.06 74 THR A C 1
ATOM 602 O O . THR A 1 74 ? -16.774 -4.885 7.668 1.00 97.06 74 THR A O 1
ATOM 605 N N . LYS A 1 75 ? -16.877 -5.881 9.682 1.00 96.44 75 LYS A N 1
ATOM 606 C CA . LYS A 1 75 ? -17.621 -7.066 9.214 1.00 96.44 75 LYS A CA 1
ATOM 607 C C . LYS A 1 75 ? -18.995 -6.709 8.637 1.00 96.44 75 LYS A C 1
ATOM 609 O O . LYS A 1 75 ? -19.544 -7.444 7.828 1.00 96.44 75 LYS A O 1
ATOM 614 N N . GLN A 1 76 ? -19.529 -5.549 9.018 1.00 94.50 76 GLN A N 1
ATOM 615 C CA . GLN A 1 76 ? -20.771 -4.973 8.501 1.00 94.50 76 GLN A CA 1
ATOM 616 C C . GLN A 1 76 ? -20.604 -4.306 7.117 1.00 94.50 76 GLN A C 1
ATOM 618 O O . GLN A 1 76 ? -21.545 -3.701 6.612 1.00 94.50 76 GLN A O 1
ATOM 623 N N . GLY A 1 77 ? -19.413 -4.363 6.510 1.00 93.25 77 GLY A N 1
ATOM 624 C CA . GLY A 1 77 ? -19.133 -3.763 5.202 1.00 93.25 77 GLY A CA 1
ATOM 625 C C . GLY A 1 77 ? -18.885 -2.252 5.243 1.00 93.25 77 GLY A C 1
ATOM 626 O O . GLY A 1 77 ? -18.829 -1.608 4.194 1.00 93.25 77 GLY A O 1
ATOM 627 N N . LEU A 1 78 ? -18.718 -1.670 6.435 1.00 95.00 78 LEU A N 1
ATOM 628 C CA . LEU A 1 78 ? -18.431 -0.248 6.587 1.00 95.00 78 LEU A CA 1
ATOM 629 C C . LEU A 1 78 ? -16.933 0.025 6.482 1.00 95.00 78 LEU A C 1
ATOM 631 O O . LEU A 1 78 ? -16.079 -0.827 6.736 1.00 95.00 78 LEU A O 1
ATOM 635 N N . VAL A 1 79 ? -16.629 1.260 6.098 1.00 96.00 79 VAL A N 1
ATOM 636 C CA . VAL A 1 79 ? -15.270 1.736 5.862 1.00 96.00 79 VAL A CA 1
ATOM 637 C C . VAL A 1 79 ? -15.050 2.995 6.683 1.00 96.00 79 VAL A C 1
ATOM 639 O O . VAL A 1 79 ? -15.812 3.955 6.557 1.00 96.00 79 VAL A O 1
ATOM 642 N N . ILE A 1 80 ? -14.022 2.995 7.529 1.00 96.12 80 ILE A N 1
ATOM 643 C CA . ILE A 1 80 ? -13.650 4.155 8.341 1.00 96.12 80 ILE A CA 1
ATOM 644 C C . ILE A 1 80 ? -12.185 4.485 8.070 1.00 96.12 80 ILE A C 1
ATOM 646 O O . ILE A 1 80 ? -11.296 3.713 8.419 1.00 96.12 80 ILE A O 1
ATOM 650 N N . ASP A 1 81 ? -11.943 5.649 7.475 1.00 96.88 81 ASP A N 1
ATOM 651 C CA . ASP A 1 81 ? -10.599 6.100 7.116 1.00 96.88 81 ASP A CA 1
ATOM 652 C C . ASP A 1 81 ? -9.979 6.953 8.232 1.00 96.88 81 ASP A C 1
ATOM 654 O O . ASP A 1 81 ? -10.651 7.743 8.910 1.00 96.88 81 ASP A O 1
ATOM 658 N N . SER A 1 82 ? -8.669 6.813 8.415 1.00 96.38 82 SER A N 1
ATOM 659 C CA . SER A 1 82 ? -7.856 7.743 9.186 1.00 96.38 82 SER A CA 1
ATOM 660 C C . SER A 1 82 ? -7.696 9.063 8.433 1.00 96.38 82 SER A C 1
ATOM 662 O O . SER A 1 82 ? -8.048 9.213 7.260 1.00 96.38 82 SER A O 1
ATOM 664 N N . LYS A 1 83 ? -7.076 10.044 9.092 1.00 94.38 83 LYS A N 1
ATOM 665 C CA . LYS A 1 83 ? -6.501 11.174 8.355 1.00 94.38 83 LYS A CA 1
ATOM 666 C C . LYS A 1 83 ? -5.344 10.690 7.466 1.00 94.38 83 LYS A C 1
ATOM 668 O O . LYS A 1 83 ? -4.731 9.661 7.750 1.00 94.38 83 LYS A O 1
ATOM 673 N N . VAL A 1 84 ? -5.010 11.474 6.443 1.00 92.94 84 VAL A N 1
ATOM 674 C CA . VAL A 1 84 ? -3.815 11.243 5.618 1.00 92.94 84 VAL A CA 1
ATOM 675 C C . VAL A 1 84 ? -2.567 11.619 6.419 1.00 92.94 84 VAL A C 1
ATOM 677 O O . VAL A 1 84 ? -2.426 12.766 6.852 1.00 92.94 84 VAL A O 1
ATOM 680 N N . LEU A 1 85 ? -1.667 10.660 6.599 1.00 91.62 85 LEU A N 1
ATOM 681 C CA . LEU A 1 85 ? -0.329 10.845 7.151 1.00 91.62 85 LEU A CA 1
ATOM 682 C C . LEU A 1 85 ? 0.642 11.166 6.011 1.00 91.62 85 LEU A C 1
ATOM 684 O O . LEU A 1 85 ? 0.468 10.683 4.894 1.00 91.62 85 LEU A O 1
ATOM 688 N N . LYS A 1 86 ? 1.644 12.010 6.270 1.00 88.69 86 LYS A N 1
ATOM 689 C CA . LYS A 1 86 ? 2.618 12.428 5.251 1.00 88.69 86 LYS A CA 1
ATOM 690 C C . LYS A 1 86 ? 4.030 12.053 5.673 1.00 88.69 86 LYS A C 1
ATOM 692 O O . LYS A 1 86 ? 4.563 12.645 6.614 1.00 88.69 86 LYS A O 1
ATOM 697 N N . GLY A 1 87 ? 4.689 11.221 4.887 1.00 80.81 87 GLY A N 1
ATOM 698 C CA . GLY A 1 87 ? 6.008 10.682 5.191 1.00 80.81 87 GLY A CA 1
ATOM 699 C C . GLY A 1 87 ? 6.103 9.232 4.746 1.00 80.81 87 GLY A C 1
ATOM 700 O O . GLY A 1 87 ? 5.090 8.617 4.426 1.00 80.81 87 GLY A O 1
ATOM 701 N N . GLU A 1 88 ? 7.326 8.723 4.724 1.00 78.81 88 GLU A N 1
ATOM 702 C CA . GLU A 1 88 ? 7.623 7.352 4.324 1.00 78.81 88 GLU A CA 1
ATOM 703 C C . GLU A 1 88 ? 6.991 6.351 5.295 1.00 78.81 88 GLU A C 1
ATOM 705 O O . GLU A 1 88 ? 7.138 6.495 6.519 1.00 78.81 88 GLU A O 1
ATOM 710 N N . PHE A 1 89 ? 6.266 5.361 4.769 1.00 78.31 89 PHE A N 1
ATOM 711 C CA . PHE A 1 89 ? 5.554 4.359 5.562 1.00 78.31 89 PHE A CA 1
ATOM 712 C C . PHE A 1 89 ? 6.470 3.587 6.520 1.00 78.31 89 PHE A C 1
ATOM 714 O O . PHE A 1 89 ? 6.134 3.438 7.693 1.00 78.31 89 PHE A O 1
ATOM 721 N N . SER A 1 90 ? 7.647 3.178 6.048 1.00 72.94 90 SER A N 1
ATOM 722 C CA . SER A 1 90 ? 8.620 2.376 6.801 1.00 72.94 90 SER A CA 1
ATOM 723 C C . SER A 1 90 ? 9.399 3.165 7.864 1.00 72.94 90 SER A C 1
ATOM 725 O O . SER A 1 90 ? 10.099 2.580 8.691 1.00 72.94 90 SER A O 1
ATOM 727 N N . SER A 1 91 ? 9.294 4.498 7.882 1.00 77.44 91 SER A N 1
ATOM 728 C CA . SER A 1 91 ? 10.062 5.316 8.822 1.00 77.44 91 SER A CA 1
ATOM 729 C C . SER A 1 91 ? 9.536 5.194 10.260 1.00 77.44 91 SER A C 1
ATOM 731 O O . SER A 1 91 ? 8.336 5.299 10.524 1.00 77.44 91 SER A O 1
ATOM 733 N N . PHE A 1 92 ? 10.446 5.059 11.233 1.00 66.88 92 PHE A N 1
ATOM 734 C CA . PHE A 1 92 ? 10.102 4.881 12.655 1.00 66.88 92 PHE A CA 1
ATOM 735 C C . PHE A 1 92 ? 9.170 5.975 13.206 1.00 66.88 92 PHE A C 1
ATOM 737 O O . PHE A 1 92 ? 8.238 5.700 13.961 1.00 66.88 92 PHE A O 1
ATOM 744 N N . LYS A 1 93 ? 9.391 7.234 12.803 1.00 74.44 93 LYS A N 1
ATOM 745 C CA . LYS A 1 93 ? 8.535 8.360 13.204 1.00 74.44 93 LYS A CA 1
ATOM 746 C C . LYS A 1 93 ? 7.097 8.183 12.709 1.00 74.44 93 LYS A C 1
ATOM 748 O O . LYS A 1 93 ? 6.164 8.523 13.431 1.00 74.44 93 LYS A O 1
ATOM 753 N N . ASN A 1 94 ? 6.921 7.669 11.494 1.00 82.00 94 ASN A N 1
ATOM 754 C CA . ASN A 1 94 ? 5.603 7.459 10.907 1.00 82.00 94 ASN A CA 1
ATOM 755 C C . ASN A 1 94 ? 4.897 6.256 11.546 1.00 82.00 94 ASN A C 1
ATOM 757 O O . ASN A 1 94 ? 3.687 6.305 11.738 1.00 82.00 94 ASN A O 1
ATOM 761 N N . LEU A 1 95 ? 5.646 5.239 11.990 1.00 87.94 95 LEU A N 1
ATOM 762 C CA . LEU A 1 95 ? 5.092 4.090 12.712 1.00 87.94 95 LEU A CA 1
ATOM 763 C C . LEU A 1 95 ? 4.342 4.503 13.988 1.00 87.94 95 LEU A C 1
ATOM 765 O O . LEU A 1 95 ? 3.212 4.077 14.201 1.00 87.94 95 LEU A O 1
ATOM 769 N N . GLN A 1 96 ? 4.900 5.416 14.787 1.00 90.12 96 GLN A N 1
ATOM 770 C CA . GLN A 1 96 ? 4.202 5.943 15.970 1.00 90.12 96 GLN A CA 1
ATOM 771 C C . GLN A 1 96 ? 2.907 6.689 15.605 1.00 90.12 96 GLN A C 1
ATOM 773 O O . GLN A 1 96 ? 1.909 6.635 16.329 1.00 90.12 96 GLN A O 1
ATOM 778 N N . GLU A 1 97 ? 2.902 7.410 14.478 1.00 92.12 97 GLU A N 1
ATOM 779 C CA . GLU A 1 97 ? 1.692 8.081 14.003 1.00 92.12 97 GLU A CA 1
ATOM 780 C C . GLU A 1 97 ? 0.641 7.083 13.521 1.00 92.12 97 GLU A C 1
ATOM 782 O O . GLU A 1 97 ? -0.542 7.279 13.804 1.00 92.12 97 GLU A O 1
ATOM 787 N N . ILE A 1 98 ? 1.078 6.022 12.844 1.00 92.56 98 ILE A N 1
ATOM 788 C CA . ILE A 1 98 ? 0.248 4.916 12.369 1.00 92.56 98 ILE A CA 1
ATOM 789 C C . ILE A 1 98 ? -0.441 4.234 13.548 1.00 92.56 98 ILE A C 1
ATOM 791 O O . ILE A 1 98 ? -1.666 4.137 13.566 1.00 92.56 98 ILE A O 1
ATOM 795 N N . GLU A 1 99 ? 0.311 3.870 14.584 1.00 94.19 99 GLU A N 1
ATOM 796 C CA . GLU A 1 99 ? -0.224 3.257 15.805 1.00 94.19 99 GLU A CA 1
ATOM 797 C C . GLU A 1 99 ? -1.264 4.146 16.494 1.00 94.19 99 GLU A C 1
ATOM 799 O O . GLU A 1 99 ? -2.329 3.685 16.915 1.00 94.19 99 GLU A O 1
ATOM 804 N N . ARG A 1 100 ? -0.999 5.454 16.559 1.00 94.94 100 ARG A N 1
ATOM 805 C CA . ARG A 1 100 ? -1.952 6.424 17.108 1.00 94.94 100 ARG A CA 1
ATOM 806 C C . ARG A 1 100 ? -3.238 6.492 16.283 1.00 94.94 100 ARG A C 1
ATOM 808 O O . ARG A 1 100 ? -4.319 6.615 16.860 1.00 94.94 100 ARG A O 1
ATOM 815 N N . GLU A 1 101 ? -3.153 6.457 14.954 1.00 96.44 101 GLU A N 1
ATOM 816 C CA . GLU A 1 101 ? -4.347 6.433 14.103 1.00 96.44 101 GLU A CA 1
ATOM 817 C C . GLU A 1 101 ? -5.101 5.098 14.203 1.00 96.44 101 GLU A C 1
ATOM 819 O O . GLU A 1 101 ? -6.329 5.126 14.245 1.00 96.44 101 GLU A O 1
ATOM 824 N N . ILE A 1 102 ? -4.409 3.961 14.346 1.00 96.44 102 ILE A N 1
ATOM 825 C CA . ILE A 1 102 ? -5.034 2.653 14.619 1.00 96.44 102 ILE A CA 1
ATOM 826 C C . ILE A 1 102 ? -5.846 2.717 15.914 1.00 96.44 102 ILE A C 1
ATOM 828 O O . ILE A 1 102 ? -7.028 2.387 15.904 1.00 96.44 102 ILE A O 1
ATOM 832 N N . GLY A 1 103 ? -5.267 3.227 17.006 1.00 95.88 103 GLY A N 1
ATOM 833 C CA . GLY A 1 103 ? -5.990 3.378 18.275 1.00 95.88 103 GLY A CA 1
ATOM 834 C C . GLY A 1 103 ? -7.229 4.278 18.160 1.00 95.88 103 GLY A C 1
ATOM 835 O O . GLY A 1 103 ? -8.271 3.999 18.752 1.00 95.88 103 GLY A O 1
ATOM 836 N N . ARG A 1 104 ? -7.162 5.339 17.344 1.00 96.62 104 ARG A N 1
ATOM 837 C CA . ARG A 1 104 ? -8.326 6.199 17.062 1.00 96.62 104 ARG A CA 1
ATOM 838 C C . ARG A 1 104 ? -9.400 5.488 16.246 1.00 96.62 104 ARG A C 1
ATOM 840 O O . ARG A 1 104 ? -10.583 5.739 16.473 1.00 96.62 104 ARG A O 1
ATOM 847 N N . LEU A 1 105 ? -9.007 4.672 15.272 1.00 96.94 105 LEU A N 1
ATOM 848 C CA . LEU A 1 105 ? -9.941 3.885 14.472 1.00 96.94 105 LEU A CA 1
ATOM 849 C C . LEU A 1 105 ? -10.621 2.819 15.331 1.00 96.94 105 LEU A C 1
ATOM 851 O O . LEU A 1 105 ? -11.847 2.768 15.329 1.00 96.94 105 LEU A O 1
ATOM 855 N N . ASP A 1 106 ? -9.859 2.065 16.123 1.00 95.50 106 ASP A N 1
ATOM 856 C CA . ASP A 1 106 ? -10.387 1.075 17.069 1.00 95.50 106 ASP A CA 1
ATOM 857 C C . ASP A 1 106 ? -11.412 1.709 18.020 1.00 95.50 106 ASP A C 1
ATOM 859 O O . ASP A 1 106 ? -12.541 1.230 18.130 1.00 95.50 106 ASP A O 1
ATOM 863 N N . PHE A 1 107 ? -11.088 2.864 18.610 1.00 95.62 107 PHE A N 1
ATOM 864 C CA . PHE A 1 107 ? -12.031 3.592 19.461 1.00 95.62 107 PHE A CA 1
ATOM 865 C C . PHE A 1 107 ? -13.331 3.957 18.723 1.00 95.62 107 PHE A C 1
ATOM 867 O O . PHE A 1 107 ? -14.421 3.730 19.244 1.00 95.62 107 PHE A O 1
ATOM 874 N N . LYS A 1 108 ? -13.241 4.483 17.492 1.00 95.69 108 LYS A N 1
ATOM 875 C CA . LYS A 1 108 ? -14.420 4.844 16.678 1.00 95.69 108 LYS A CA 1
ATOM 876 C C . LYS A 1 108 ? -15.276 3.634 16.304 1.00 95.69 108 LYS A C 1
ATOM 878 O O . LYS A 1 108 ? -16.498 3.758 16.246 1.00 95.69 108 LYS A O 1
ATOM 883 N N . ILE A 1 109 ? -14.647 2.499 16.012 1.00 95.31 109 ILE A N 1
ATOM 884 C CA . ILE A 1 109 ? -15.320 1.236 15.684 1.00 95.31 109 ILE A CA 1
ATOM 885 C C . ILE A 1 109 ? -16.105 0.751 16.902 1.00 95.31 109 ILE A C 1
ATOM 887 O O . ILE A 1 109 ? -17.314 0.540 16.808 1.00 95.31 109 ILE A O 1
ATOM 891 N N . ARG A 1 110 ? -15.446 0.685 18.066 1.00 93.38 110 ARG A N 1
ATOM 892 C CA . ARG A 1 110 ? -16.064 0.258 19.330 1.00 93.38 110 ARG A CA 1
ATOM 893 C C . ARG A 1 110 ? -17.188 1.182 19.772 1.00 93.38 110 ARG A C 1
ATOM 895 O O . ARG A 1 110 ? -18.236 0.703 20.190 1.00 93.38 110 ARG A O 1
ATOM 902 N N . GLN A 1 111 ? -17.009 2.496 19.630 1.00 95.25 111 GLN A N 1
ATOM 903 C CA . GLN A 1 111 ? -18.036 3.484 19.971 1.00 95.25 111 GLN A CA 1
ATOM 904 C C . GLN A 1 111 ? -19.333 3.276 19.174 1.00 95.25 111 GLN A C 1
ATOM 906 O O . GLN A 1 111 ? -20.413 3.594 19.664 1.00 95.25 111 GLN A O 1
ATOM 911 N N . LYS A 1 112 ? -19.232 2.749 17.950 1.00 93.00 112 LYS A N 1
ATOM 912 C CA . LYS A 1 112 ? -20.378 2.446 17.084 1.00 93.00 112 LYS A CA 1
ATOM 913 C C . LYS A 1 112 ? -20.835 0.986 17.168 1.00 93.00 112 LYS A C 1
ATOM 915 O O . LYS A 1 112 ? -21.699 0.595 16.391 1.00 93.00 112 LYS A O 1
ATOM 920 N N . SER A 1 113 ? -20.255 0.196 18.074 1.00 93.88 113 SER A N 1
ATOM 921 C CA . SER A 1 113 ? -20.528 -1.239 18.224 1.00 93.88 113 SER A CA 1
ATOM 922 C C . SER A 1 113 ? -20.344 -2.028 16.922 1.00 93.88 113 SER A C 1
ATOM 924 O O . SER A 1 113 ? -21.098 -2.954 16.636 1.00 93.88 113 SER A O 1
ATOM 926 N N . PHE A 1 114 ? -19.357 -1.640 16.112 1.00 95.50 114 PHE A N 1
ATOM 927 C CA . PHE A 1 114 ? -18.974 -2.392 14.922 1.00 95.50 114 PHE A CA 1
ATOM 928 C C . PHE A 1 114 ? -17.858 -3.378 15.240 1.00 95.50 114 PHE A C 1
ATOM 930 O O . PHE A 1 114 ? -17.058 -3.157 16.149 1.00 95.50 114 PHE A O 1
ATOM 937 N N . ASP A 1 115 ? -17.770 -4.430 14.432 1.00 94.62 115 ASP A N 1
ATOM 938 C CA . ASP A 1 115 ? -16.708 -5.423 14.541 1.00 94.62 115 ASP A CA 1
ATOM 939 C C . ASP A 1 115 ? -15.662 -5.149 13.476 1.00 94.62 115 ASP A C 1
ATOM 941 O O . ASP A 1 115 ? -15.981 -5.087 12.286 1.00 94.62 115 ASP A O 1
ATOM 945 N N . LEU A 1 116 ? -14.405 -5.011 13.887 1.00 96.88 116 LEU A N 1
ATOM 946 C CA . LEU A 1 116 ? -13.297 -4.940 12.947 1.00 96.88 116 LEU A CA 1
ATOM 947 C C . LEU A 1 116 ? -13.186 -6.271 12.185 1.00 96.88 116 LEU A C 1
ATOM 949 O O . LEU A 1 116 ? -13.199 -7.347 12.784 1.00 96.88 116 LEU A O 1
ATOM 953 N N . ASP A 1 117 ? -13.073 -6.179 10.864 1.00 97.25 117 ASP A N 1
ATOM 954 C CA . ASP A 1 117 ? -12.688 -7.293 10.000 1.00 97.25 117 ASP A CA 1
ATOM 955 C C . ASP A 1 117 ? -11.167 -7.265 9.792 1.00 97.25 117 ASP A C 1
ATOM 957 O O . ASP A 1 117 ? -10.447 -8.155 10.238 1.00 97.25 117 ASP A O 1
ATOM 961 N N . TYR A 1 118 ? -10.654 -6.175 9.215 1.00 97.44 118 TYR A N 1
ATOM 962 C CA . TYR A 1 118 ? -9.220 -5.952 9.033 1.00 97.44 118 TYR A CA 1
ATOM 963 C C . TYR A 1 118 ? -8.892 -4.463 8.878 1.00 97.44 118 TYR A C 1
ATOM 965 O O . TYR A 1 118 ? -9.761 -3.631 8.586 1.00 97.44 118 TYR A O 1
ATOM 973 N N . TYR A 1 119 ? -7.616 -4.127 9.042 1.00 97.88 119 TYR A N 1
ATOM 974 C CA . TYR A 1 119 ? -7.069 -2.837 8.641 1.00 97.88 119 TYR A CA 1
ATOM 975 C C . TYR A 1 119 ? -6.456 -2.925 7.240 1.00 97.88 119 TYR A C 1
ATOM 977 O O . TYR A 1 119 ? -5.829 -3.913 6.876 1.00 97.88 119 TYR A O 1
ATOM 985 N N . GLU A 1 120 ? -6.615 -1.870 6.452 1.00 97.06 120 GLU A N 1
ATOM 986 C CA . GLU A 1 120 ? -5.898 -1.634 5.202 1.00 97.06 120 GLU A CA 1
ATOM 987 C C . GLU A 1 120 ? -4.931 -0.473 5.413 1.00 97.06 120 GLU A C 1
ATOM 989 O O . GLU A 1 120 ? -5.364 0.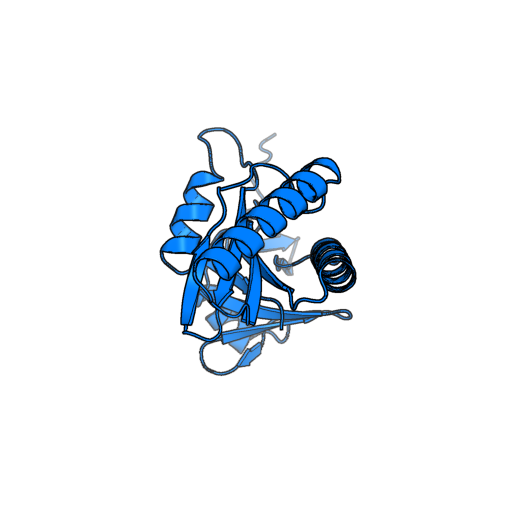633 5.740 1.00 97.06 120 GLU A O 1
ATOM 994 N N . ILE A 1 121 ? -3.639 -0.691 5.195 1.00 95.88 121 ILE A N 1
ATOM 995 C CA . ILE A 1 121 ? -2.657 0.388 5.111 1.00 95.88 121 ILE A CA 1
ATOM 996 C C . ILE A 1 121 ? -2.423 0.683 3.638 1.00 95.88 121 ILE A C 1
ATOM 998 O O . ILE A 1 121 ? -1.997 -0.181 2.878 1.00 95.88 121 ILE A O 1
ATOM 1002 N N . ILE A 1 122 ? -2.726 1.911 3.239 1.00 96.12 122 ILE A N 1
ATOM 1003 C CA . ILE A 1 122 ? -2.667 2.371 1.857 1.00 96.12 122 ILE A CA 1
ATOM 1004 C C . ILE A 1 122 ? -1.625 3.480 1.786 1.00 96.12 122 ILE A C 1
ATOM 1006 O O . ILE A 1 122 ? -1.837 4.545 2.366 1.00 96.12 122 ILE A O 1
ATOM 1010 N N . HIS A 1 123 ? -0.527 3.263 1.070 1.00 94.88 123 HIS A N 1
ATOM 1011 C CA . HIS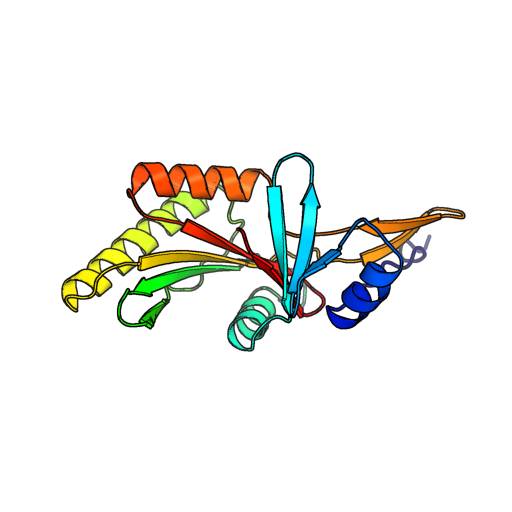 A 1 123 ? 0.506 4.277 0.857 1.00 94.88 123 HIS A CA 1
ATOM 1012 C C . HIS A 1 123 ? 0.737 4.570 -0.629 1.00 94.88 123 HIS A C 1
ATOM 1014 O O . HIS A 1 123 ? 0.229 3.874 -1.508 1.00 94.88 123 HIS A O 1
ATOM 1020 N N . THR A 1 124 ? 1.483 5.632 -0.932 1.00 94.50 124 THR A N 1
ATOM 1021 C CA . THR A 1 124 ? 1.766 6.062 -2.310 1.00 94.50 124 THR A CA 1
ATOM 1022 C C . THR A 1 124 ? 3.262 6.016 -2.605 1.00 94.50 124 THR A C 1
ATOM 1024 O O . THR A 1 124 ? 4.020 6.670 -1.896 1.00 94.50 124 THR A O 1
ATOM 1027 N N . HIS A 1 125 ? 3.691 5.395 -3.700 1.00 90.81 125 HIS A N 1
ATOM 1028 C CA . HIS A 1 125 ? 5.104 5.377 -4.101 1.00 90.81 125 HIS A CA 1
ATOM 1029 C C . HIS A 1 125 ? 5.402 6.377 -5.225 1.00 90.81 125 HIS A C 1
ATOM 1031 O O . HIS A 1 125 ? 4.578 6.553 -6.121 1.00 90.81 125 HIS A O 1
ATOM 1037 N N . PRO A 1 126 ? 6.575 7.034 -5.233 1.00 86.12 126 PRO A N 1
ATOM 1038 C CA . PRO A 1 126 ? 6.966 7.909 -6.340 1.00 86.12 126 PRO A CA 1
ATOM 1039 C C . PRO A 1 126 ? 7.272 7.114 -7.614 1.00 86.12 126 PRO A C 1
ATOM 1041 O O . PRO A 1 126 ? 7.129 7.632 -8.722 1.00 86.12 126 PRO A O 1
ATOM 1044 N N . THR A 1 127 ? 7.696 5.861 -7.452 1.00 82.94 127 THR A N 1
ATOM 1045 C CA . THR A 1 127 ? 8.101 4.946 -8.514 1.00 82.94 127 THR A CA 1
ATOM 1046 C C . THR A 1 127 ? 6.980 3.955 -8.820 1.00 82.94 127 THR A C 1
ATOM 1048 O O . THR A 1 127 ? 6.285 3.463 -7.931 1.00 82.94 127 THR A O 1
ATOM 1051 N N . GLY A 1 128 ? 6.758 3.708 -10.111 1.00 82.31 128 GLY A N 1
ATOM 1052 C CA . GLY A 1 128 ? 5.769 2.749 -10.606 1.00 82.31 128 GLY A CA 1
ATOM 1053 C C . GLY A 1 128 ? 6.415 1.714 -11.510 1.00 82.31 128 GLY A C 1
ATOM 1054 O O . GLY A 1 128 ? 7.623 1.509 -11.437 1.00 82.31 128 GLY A O 1
ATOM 1055 N N . CYS A 1 129 ? 5.620 1.097 -12.381 1.00 86.75 129 CYS A N 1
ATOM 1056 C CA . CYS A 1 129 ? 6.170 0.277 -13.455 1.00 86.75 129 CYS A CA 1
ATOM 1057 C C . CYS A 1 129 ? 6.720 1.154 -14.569 1.00 86.75 129 CYS A C 1
ATOM 1059 O O . CYS A 1 129 ? 6.052 2.100 -14.992 1.00 86.75 129 CYS A O 1
ATOM 1061 N N . TYR A 1 130 ? 7.894 0.813 -15.084 1.00 88.88 130 TYR A N 1
ATOM 1062 C CA . TYR A 1 130 ? 8.445 1.470 -16.260 1.00 88.88 130 TYR A CA 1
ATOM 1063 C C . TYR A 1 130 ? 9.241 0.501 -17.124 1.00 88.88 130 TYR A C 1
ATOM 1065 O O . TYR A 1 130 ? 9.784 -0.488 -16.634 1.00 88.88 130 TYR A O 1
ATOM 1073 N N . ILE A 1 131 ? 9.300 0.819 -18.413 1.00 86.44 131 ILE A N 1
ATOM 1074 C CA . ILE A 1 131 ? 10.252 0.218 -19.347 1.00 86.44 131 ILE A CA 1
ATOM 1075 C C . ILE A 1 131 ? 11.360 1.225 -19.588 1.00 86.44 131 ILE A C 1
ATOM 1077 O O . ILE A 1 131 ? 11.095 2.417 -19.779 1.00 86.44 131 ILE A O 1
ATOM 1081 N N . GLU A 1 132 ? 12.589 0.734 -19.589 1.00 88.88 132 GLU A N 1
ATOM 1082 C CA . GLU A 1 132 ? 13.756 1.470 -20.047 1.00 88.88 132 GLU A CA 1
ATOM 1083 C C . GLU A 1 132 ? 14.578 0.616 -21.011 1.00 88.88 132 GLU A C 1
ATOM 1085 O O . GLU A 1 132 ? 14.516 -0.614 -20.983 1.00 88.88 132 GLU A O 1
ATOM 1090 N N . ARG A 1 133 ? 15.326 1.279 -21.894 1.00 85.69 133 ARG A N 1
ATOM 1091 C CA . ARG A 1 133 ? 16.311 0.614 -22.745 1.00 85.69 133 ARG A CA 1
ATOM 1092 C C . ARG A 1 133 ? 17.669 0.655 -22.071 1.00 85.69 133 ARG A C 1
ATOM 1094 O O . ARG A 1 133 ? 18.136 1.735 -21.714 1.00 85.69 133 ARG A O 1
ATOM 1101 N N . ASP A 1 134 ? 18.284 -0.511 -21.960 1.00 84.88 134 ASP A N 1
ATOM 1102 C CA . ASP A 1 134 ? 19.654 -0.692 -21.502 1.00 84.88 134 ASP A CA 1
ATOM 1103 C C . ASP A 1 134 ? 20.455 -1.380 -22.617 1.00 84.88 134 ASP A C 1
ATOM 1105 O O . ASP A 1 134 ? 20.403 -2.597 -22.804 1.00 84.88 134 ASP A O 1
ATOM 1109 N N . GLY A 1 135 ? 21.114 -0.570 -23.453 1.00 84.44 135 GLY A N 1
ATOM 1110 C CA . GLY A 1 135 ? 21.779 -1.042 -24.669 1.00 84.44 135 GLY A CA 1
ATOM 1111 C C . GLY A 1 135 ? 20.794 -1.654 -25.673 1.00 84.44 135 GLY A C 1
ATOM 1112 O O . GLY A 1 135 ? 19.894 -0.971 -26.164 1.00 84.44 135 GLY A O 1
ATOM 1113 N N . GLU A 1 136 ? 20.979 -2.939 -25.981 1.00 86.62 136 GLU A N 1
ATOM 1114 C CA . GLU A 1 136 ? 20.102 -3.720 -26.870 1.00 86.62 136 GLU A CA 1
ATOM 1115 C C . GLU A 1 136 ? 18.930 -4.387 -26.130 1.00 86.62 136 GLU A C 1
ATOM 1117 O O . GLU A 1 136 ? 18.096 -5.048 -26.751 1.00 86.62 136 GLU A O 1
ATOM 1122 N N . HIS A 1 137 ? 18.847 -4.220 -24.809 1.00 83.12 137 HIS A N 1
ATOM 1123 C CA . HIS A 1 137 ? 17.828 -4.851 -23.980 1.00 83.12 137 HIS A CA 1
ATOM 1124 C C . HIS A 1 137 ? 16.733 -3.863 -23.572 1.00 83.12 137 HIS A C 1
ATOM 1126 O O . HIS A 1 137 ? 16.983 -2.690 -23.293 1.00 83.12 137 HIS A O 1
ATOM 1132 N N . GLU A 1 138 ? 15.499 -4.360 -23.491 1.00 83.69 138 GLU A N 1
ATOM 1133 C CA . GLU A 1 138 ? 14.398 -3.670 -22.821 1.00 83.69 138 GLU A CA 1
ATOM 1134 C C . GLU A 1 138 ? 14.240 -4.245 -21.415 1.00 83.69 138 GLU A C 1
ATOM 1136 O O . GLU A 1 138 ? 13.995 -5.439 -21.232 1.00 83.69 138 GLU A O 1
ATOM 1141 N N . VAL A 1 139 ? 14.401 -3.385 -20.413 1.00 86.50 139 VAL A N 1
ATOM 1142 C CA . VAL A 1 139 ? 14.308 -3.745 -19.002 1.00 86.50 139 VAL A CA 1
ATOM 1143 C C . VAL A 1 139 ? 12.966 -3.271 -18.472 1.00 86.50 139 VAL A C 1
ATOM 1145 O O . VAL A 1 139 ? 12.641 -2.082 -18.505 1.00 86.50 139 VAL A O 1
ATOM 1148 N N . ILE A 1 140 ? 12.181 -4.218 -17.966 1.00 86.12 140 ILE A N 1
ATOM 1149 C CA . ILE A 1 140 ? 10.920 -3.934 -17.288 1.00 86.12 140 ILE A CA 1
ATOM 1150 C C . ILE A 1 140 ? 11.194 -3.876 -15.792 1.00 86.12 140 ILE A C 1
ATOM 1152 O O . ILE A 1 140 ? 11.507 -4.887 -15.165 1.00 86.12 140 ILE A O 1
ATOM 1156 N N . SER A 1 141 ? 11.040 -2.689 -15.219 1.00 87.12 141 SER A N 1
ATOM 1157 C CA . SER A 1 141 ? 11.103 -2.490 -13.777 1.00 87.12 141 SER A CA 1
ATOM 1158 C C . SER A 1 141 ? 9.700 -2.493 -13.195 1.00 87.12 141 SER A C 1
ATOM 1160 O O . SER A 1 141 ? 8.840 -1.706 -13.601 1.00 87.12 141 SER A O 1
ATOM 1162 N N . LEU A 1 142 ? 9.479 -3.377 -12.224 1.00 86.38 142 LEU A N 1
ATOM 1163 C CA . LEU A 1 142 ? 8.224 -3.485 -11.494 1.00 86.38 142 LEU A CA 1
ATOM 1164 C C . LEU A 1 142 ? 8.355 -2.814 -10.130 1.00 86.38 142 LEU A C 1
ATOM 1166 O O . LEU A 1 142 ? 9.354 -2.988 -9.434 1.00 86.38 142 LEU A O 1
ATOM 1170 N N . GLY A 1 143 ? 7.344 -2.029 -9.770 1.00 84.38 143 GLY A N 1
ATOM 1171 C CA . GLY A 1 143 ? 7.244 -1.430 -8.445 1.00 84.38 143 GLY A CA 1
ATOM 1172 C C . GLY A 1 143 ? 6.559 -2.373 -7.456 1.00 84.38 143 GLY A C 1
ATOM 1173 O O . GLY A 1 143 ? 6.634 -3.598 -7.569 1.00 84.38 143 GLY A O 1
ATOM 1174 N N . GLY A 1 144 ? 5.847 -1.766 -6.510 1.00 88.94 144 GLY A N 1
ATOM 1175 C CA . GLY A 1 144 ? 4.945 -2.455 -5.593 1.00 88.94 144 GLY A CA 1
ATOM 1176 C C . GLY A 1 144 ? 5.365 -2.377 -4.139 1.00 88.94 144 GLY A C 1
ATOM 1177 O O . GLY A 1 144 ? 6.108 -1.476 -3.749 1.00 88.94 144 GLY A O 1
ATOM 1178 N N . LEU A 1 145 ? 4.838 -3.309 -3.349 1.00 92.12 145 LEU A N 1
ATOM 1179 C CA . LEU A 1 145 ? 5.152 -3.454 -1.935 1.00 92.12 145 LEU A CA 1
ATOM 1180 C C . LEU A 1 145 ? 6.567 -4.012 -1.780 1.00 92.12 145 LEU A C 1
ATOM 1182 O O . LEU A 1 145 ? 6.950 -4.981 -2.442 1.00 92.12 145 LEU A O 1
ATOM 1186 N N . SER A 1 146 ? 7.325 -3.390 -0.894 1.00 90.50 146 SER A N 1
ATOM 1187 C CA . SER A 1 146 ? 8.683 -3.734 -0.497 1.00 90.50 146 SER A CA 1
ATOM 1188 C C . SER A 1 146 ? 8.690 -4.671 0.712 1.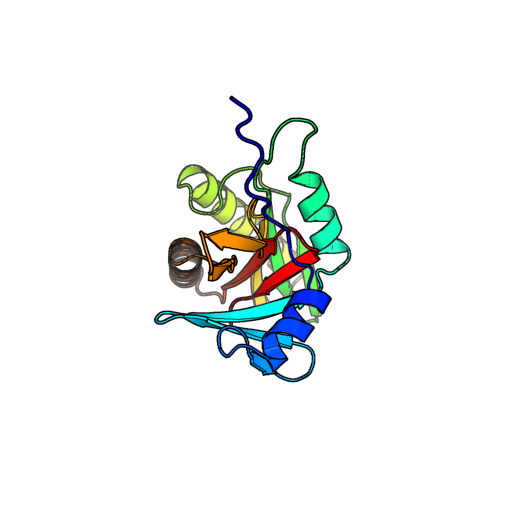00 90.50 146 SER A C 1
ATOM 1190 O O . SER A 1 146 ? 7.704 -4.781 1.437 1.00 90.50 146 SER A O 1
ATOM 1192 N N . LYS A 1 147 ? 9.820 -5.339 0.967 1.00 90.88 147 LYS A N 1
ATOM 1193 C CA . LYS A 1 147 ? 9.970 -6.234 2.127 1.00 90.88 147 LYS A CA 1
ATOM 1194 C C . LYS A 1 147 ? 9.751 -5.497 3.450 1.00 90.88 147 LYS A C 1
ATOM 1196 O O . LYS A 1 147 ? 9.098 -6.032 4.338 1.00 90.88 147 LYS A O 1
ATOM 1201 N N . SER A 1 148 ? 10.214 -4.250 3.539 1.00 89.81 148 SER A N 1
ATOM 1202 C CA . SER A 1 148 ? 9.964 -3.382 4.692 1.00 89.81 148 SER A CA 1
ATOM 1203 C C . SER A 1 148 ? 8.478 -3.122 4.924 1.00 89.81 148 SER A C 1
ATOM 1205 O O . SER A 1 148 ? 8.062 -3.019 6.074 1.00 89.81 148 SER A O 1
ATOM 1207 N N . ASP A 1 149 ? 7.662 -3.061 3.868 1.00 91.50 149 ASP A N 1
ATOM 1208 C CA . ASP A 1 149 ? 6.228 -2.822 4.031 1.00 91.50 149 ASP A CA 1
ATOM 1209 C C . ASP A 1 149 ? 5.552 -3.997 4.742 1.00 91.50 149 ASP A C 1
ATOM 1211 O O . ASP A 1 149 ? 4.761 -3.798 5.666 1.00 91.50 149 ASP A O 1
ATOM 1215 N N . TYR A 1 150 ? 5.917 -5.221 4.349 1.00 92.50 150 TYR A N 1
ATOM 1216 C CA . TYR A 1 150 ? 5.441 -6.448 4.988 1.00 92.50 150 TYR A CA 1
ATOM 1217 C C . TYR A 1 150 ? 5.953 -6.585 6.419 1.00 92.50 150 TYR A C 1
ATOM 1219 O O . TYR A 1 150 ? 5.170 -6.899 7.307 1.00 92.50 150 TYR A O 1
ATOM 1227 N N . GLU A 1 151 ? 7.225 -6.276 6.679 1.00 92.69 151 GLU A N 1
ATOM 1228 C CA . GLU A 1 151 ? 7.781 -6.318 8.038 1.00 92.69 151 GLU A CA 1
ATOM 1229 C C . GLU A 1 151 ? 7.044 -5.361 8.991 1.00 92.69 151 GLU A C 1
ATOM 1231 O O . GLU A 1 151 ? 6.779 -5.708 10.147 1.00 92.69 151 GLU A O 1
ATOM 1236 N N . VAL A 1 152 ? 6.657 -4.173 8.508 1.00 91.44 152 VAL A N 1
ATOM 1237 C CA . VAL A 1 152 ? 5.839 -3.229 9.283 1.00 91.44 152 VAL A CA 1
ATOM 1238 C C . VAL A 1 152 ? 4.423 -3.766 9.495 1.00 91.44 152 VAL A C 1
ATOM 1240 O O . VAL A 1 152 ? 3.912 -3.674 10.613 1.00 91.44 152 VAL A O 1
ATOM 1243 N N . ALA A 1 153 ? 3.789 -4.343 8.470 1.00 92.62 153 ALA A N 1
ATOM 1244 C CA . ALA A 1 153 ? 2.469 -4.958 8.616 1.00 92.62 153 ALA A CA 1
ATOM 1245 C C . ALA A 1 153 ? 2.486 -6.089 9.650 1.00 92.62 153 ALA A C 1
ATOM 1247 O O . ALA A 1 153 ? 1.702 -6.049 10.591 1.00 92.62 153 ALA A O 1
ATOM 1248 N N . GLU A 1 154 ? 3.428 -7.028 9.552 1.00 93.50 154 GLU A N 1
ATOM 1249 C CA . GLU A 1 154 ? 3.577 -8.133 10.505 1.00 93.50 154 GLU A CA 1
ATOM 1250 C C . GLU A 1 154 ? 3.813 -7.640 11.939 1.00 93.50 154 GLU A C 1
ATOM 1252 O O . GLU A 1 154 ? 3.295 -8.207 12.905 1.00 93.50 154 GLU A O 1
ATOM 1257 N N . PHE A 1 155 ? 4.605 -6.577 12.109 1.00 93.81 155 PHE A N 1
ATOM 1258 C CA . PHE A 1 155 ? 4.788 -5.947 13.414 1.00 93.81 155 PHE A CA 1
ATOM 1259 C C . PHE A 1 155 ? 3.458 -5.426 13.980 1.00 93.81 155 PHE A C 1
ATOM 1261 O O . PHE A 1 155 ? 3.145 -5.687 15.147 1.00 93.81 155 PHE A O 1
ATOM 1268 N N . LEU A 1 156 ? 2.667 -4.726 13.163 1.00 94.69 156 LEU A N 1
ATOM 1269 C CA . LEU A 1 156 ? 1.368 -4.185 13.564 1.00 94.69 156 LEU A CA 1
ATOM 1270 C C . LEU A 1 156 ? 0.346 -5.296 13.841 1.00 94.69 156 LEU A C 1
ATOM 1272 O O . LEU A 1 156 ? -0.381 -5.203 14.831 1.00 94.69 156 LEU A O 1
ATOM 1276 N N . GLU A 1 157 ? 0.336 -6.364 13.040 1.00 95.19 157 GLU A N 1
ATOM 1277 C CA . GLU A 1 157 ? -0.503 -7.548 13.257 1.00 95.19 157 GLU A CA 1
ATOM 1278 C C . GLU A 1 157 ? -0.235 -8.172 14.623 1.00 95.19 157 GLU A C 1
ATOM 1280 O O . GLU A 1 157 ? -1.157 -8.329 15.428 1.00 95.19 157 GLU A O 1
ATOM 1285 N N . ARG A 1 158 ? 1.040 -8.450 14.933 1.00 95.50 158 ARG A N 1
ATOM 1286 C CA . ARG A 1 158 ? 1.439 -9.011 16.233 1.00 95.50 158 ARG A CA 1
ATOM 1287 C C . ARG A 1 158 ? 1.046 -8.100 17.391 1.00 95.50 158 ARG A C 1
ATOM 1289 O O . ARG A 1 158 ? 0.571 -8.580 18.417 1.00 95.50 158 ARG A O 1
ATOM 1296 N N . LYS A 1 159 ? 1.236 -6.787 17.242 1.00 95.44 159 LYS A N 1
ATOM 1297 C CA . LYS A 1 159 ? 0.979 -5.819 18.314 1.00 95.44 159 LYS A CA 1
ATOM 1298 C C . LYS A 1 159 ? -0.510 -5.601 18.582 1.00 95.44 159 LYS A C 1
ATOM 1300 O O . LYS A 1 159 ? -0.902 -5.461 19.738 1.00 95.44 159 LYS A O 1
ATOM 1305 N N . HIS A 1 160 ? -1.329 -5.550 17.535 1.00 93.88 160 HIS A N 1
ATOM 1306 C CA . HIS A 1 160 ? -2.753 -5.226 17.643 1.00 93.88 160 HIS A CA 1
ATOM 1307 C C . HIS A 1 160 ? -3.671 -6.451 17.602 1.00 93.88 160 HIS A C 1
ATOM 1309 O O . HIS A 1 160 ? -4.870 -6.295 17.819 1.00 93.88 160 HIS A O 1
ATOM 1315 N N . SER A 1 161 ? -3.130 -7.652 17.358 1.00 94.31 161 SER A N 1
ATOM 1316 C CA . SER A 1 161 ? -3.907 -8.893 17.215 1.00 94.31 161 SER A CA 1
ATOM 1317 C C . SER A 1 161 ? -5.046 -8.749 16.194 1.00 94.31 161 SER A C 1
ATOM 1319 O O . SER A 1 161 ? -6.175 -9.173 16.431 1.00 94.31 161 SER A O 1
ATOM 1321 N N . ALA A 1 162 ? -4.750 -8.100 15.067 1.00 95.00 162 ALA A N 1
ATOM 1322 C CA . ALA A 1 162 ? -5.683 -7.821 13.979 1.00 95.00 162 ALA A CA 1
ATOM 1323 C C . ALA A 1 162 ? -4.997 -8.073 12.635 1.00 95.00 162 ALA A C 1
ATOM 1325 O O . ALA A 1 162 ? -3.777 -8.001 12.561 1.00 95.00 162 ALA A O 1
ATOM 1326 N N . ILE A 1 163 ? -5.776 -8.334 11.585 1.00 95.81 163 ILE A N 1
ATOM 1327 C CA . ILE A 1 163 ? -5.257 -8.547 10.226 1.00 95.81 163 ILE A CA 1
ATOM 1328 C C . ILE A 1 163 ? -4.928 -7.195 9.584 1.00 95.81 163 ILE A C 1
ATOM 1330 O O . ILE A 1 163 ? -5.749 -6.270 9.648 1.00 95.81 163 ILE A O 1
ATOM 1334 N N . PHE A 1 164 ? -3.773 -7.093 8.920 1.00 96.19 164 PHE A N 1
ATOM 1335 C CA . PHE A 1 164 ? -3.369 -5.910 8.160 1.00 96.19 164 PHE A CA 1
ATOM 1336 C C . PHE A 1 164 ? -3.111 -6.258 6.694 1.00 96.19 164 PHE A C 1
ATOM 1338 O O . PHE A 1 164 ? -2.215 -7.018 6.351 1.00 96.19 164 PHE A O 1
ATOM 1345 N N . LYS A 1 165 ? -3.871 -5.627 5.799 1.00 96.12 165 LYS A N 1
ATOM 1346 C CA . LYS A 1 165 ? -3.648 -5.694 4.352 1.00 96.12 165 LYS A CA 1
ATOM 1347 C C . LYS A 1 165 ? -2.913 -4.449 3.884 1.00 96.12 165 LYS A C 1
ATOM 1349 O O . LYS A 1 165 ? -3.229 -3.339 4.312 1.00 96.12 165 LYS A O 1
ATOM 1354 N N . LEU A 1 166 ? -1.974 -4.616 2.967 1.00 96.25 166 LEU A N 1
ATOM 1355 C CA . LEU A 1 166 ? -1.179 -3.527 2.416 1.00 96.25 166 LEU A CA 1
ATOM 1356 C C . LEU A 1 166 ? -1.644 -3.159 1.012 1.00 96.25 166 LEU A C 1
ATOM 1358 O O . LEU A 1 166 ? -2.011 -4.026 0.215 1.00 96.25 166 LEU A O 1
ATOM 1362 N N . LYS A 1 167 ? -1.573 -1.865 0.695 1.00 96.44 167 LYS A N 1
ATOM 1363 C CA . LYS A 1 167 ? -1.736 -1.345 -0.660 1.00 96.44 167 LYS A CA 1
ATOM 1364 C C . LYS A 1 167 ? -0.694 -0.284 -0.988 1.00 96.44 167 LYS A C 1
ATOM 1366 O O . LYS A 1 167 ? -0.598 0.712 -0.273 1.00 96.44 167 LYS A O 1
ATOM 1371 N N . ALA A 1 168 ? -0.018 -0.444 -2.124 1.00 95.31 168 ALA A N 1
ATOM 1372 C CA . ALA A 1 168 ? 0.863 0.569 -2.693 1.00 95.31 168 ALA A CA 1
ATOM 1373 C C . ALA A 1 168 ? 0.270 1.163 -3.967 1.00 95.31 168 ALA A C 1
ATOM 1375 O O . ALA A 1 168 ? 0.075 0.460 -4.958 1.00 95.31 168 ALA A O 1
ATOM 1376 N N . ILE A 1 169 ? -0.011 2.465 -3.950 1.00 95.38 169 ILE A N 1
ATOM 1377 C CA . ILE A 1 169 ? -0.492 3.205 -5.117 1.00 95.38 169 ILE A CA 1
ATOM 1378 C C . ILE A 1 169 ? 0.708 3.797 -5.849 1.00 95.38 169 ILE A C 1
ATOM 1380 O O . ILE A 1 169 ? 1.440 4.627 -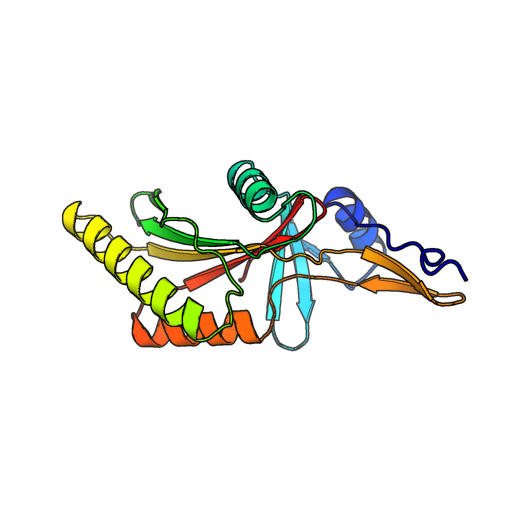5.305 1.00 95.38 169 ILE A O 1
ATOM 1384 N N . CYS A 1 170 ? 0.874 3.406 -7.104 1.00 93.56 170 CYS A N 1
ATOM 1385 C CA . CYS A 1 170 ? 2.006 3.774 -7.939 1.00 93.56 170 CYS A CA 1
ATOM 1386 C C . CYS A 1 170 ? 1.577 4.657 -9.130 1.00 93.56 170 CYS A C 1
ATOM 1388 O O . CYS A 1 170 ? 0.399 4.689 -9.512 1.00 93.56 170 CYS A O 1
ATOM 1390 N N . PRO A 1 171 ? 2.530 5.358 -9.779 1.00 91.00 171 PRO A N 1
ATOM 1391 C CA . PRO A 1 171 ? 2.321 5.954 -11.093 1.00 91.00 171 PRO A CA 1
ATOM 1392 C C . PRO A 1 171 ? 1.728 4.962 -12.105 1.00 91.00 171 PRO A C 1
ATOM 1394 O O . PRO A 1 171 ? 1.899 3.753 -11.976 1.00 91.00 171 PRO A O 1
ATOM 1397 N N . GLY A 1 172 ? 1.044 5.484 -13.127 1.00 89.81 172 GLY A N 1
ATOM 1398 C CA . GLY A 1 172 ? 0.359 4.660 -14.132 1.00 89.81 172 GLY A CA 1
ATOM 1399 C C . GLY A 1 172 ? -1.048 4.209 -13.723 1.00 89.81 172 GLY A C 1
ATOM 1400 O O . GLY A 1 172 ? -1.705 3.497 -14.479 1.00 89.81 172 GLY A O 1
ATOM 1401 N N . GLY A 1 173 ? -1.534 4.643 -12.551 1.00 91.81 173 GLY A N 1
ATOM 1402 C CA . GLY A 1 173 ? -2.860 4.270 -12.051 1.00 91.81 173 GLY A CA 1
ATOM 1403 C C . GLY A 1 173 ? -2.931 2.789 -11.690 1.00 91.81 173 GLY A C 1
ATOM 1404 O O . GLY A 1 173 ? -3.900 2.115 -12.038 1.00 91.81 173 GLY A O 1
ATOM 1405 N N . ILE A 1 174 ? -1.874 2.286 -11.052 1.00 94.44 174 ILE A N 1
ATOM 1406 C CA . ILE A 1 174 ? -1.737 0.892 -10.638 1.00 94.44 174 ILE A CA 1
ATOM 1407 C C . ILE A 1 174 ? -1.652 0.851 -9.119 1.00 94.44 174 ILE A C 1
ATOM 1409 O O . ILE A 1 174 ? -0.870 1.587 -8.513 1.00 94.44 174 ILE A O 1
ATOM 1413 N N . THR A 1 175 ? -2.424 -0.046 -8.519 1.00 95.81 175 THR A N 1
ATOM 1414 C CA . THR A 1 175 ? -2.359 -0.336 -7.090 1.00 95.81 175 THR A CA 1
ATOM 1415 C C . THR A 1 175 ? -1.927 -1.781 -6.884 1.00 95.81 175 THR A C 1
ATOM 1417 O O . THR A 1 175 ? -2.555 -2.702 -7.410 1.00 95.81 175 THR A O 1
ATOM 1420 N N . TYR A 1 176 ? -0.877 -1.963 -6.094 1.00 95.12 176 TYR A N 1
ATOM 1421 C CA . TYR A 1 176 ? -0.393 -3.251 -5.618 1.00 95.12 176 TYR A CA 1
ATOM 1422 C C . TYR A 1 176 ? -1.063 -3.570 -4.298 1.00 95.12 176 TYR A C 1
ATOM 1424 O O . TYR A 1 176 ? -1.153 -2.693 -3.447 1.00 95.12 176 TYR A O 1
ATOM 1432 N N . CYS A 1 177 ? -1.525 -4.797 -4.123 1.00 95.56 177 CYS A N 1
ATOM 1433 C CA . CYS A 1 177 ? -2.185 -5.260 -2.912 1.00 95.56 177 CYS A CA 1
ATOM 1434 C C . CYS A 1 177 ? -1.459 -6.498 -2.386 1.00 95.56 177 CYS A C 1
ATOM 1436 O O . CYS A 1 177 ? -1.102 -7.377 -3.178 1.00 95.56 177 CYS A O 1
ATOM 1438 N N . SER A 1 178 ? -1.269 -6.575 -1.068 1.00 94.31 178 SER A N 1
ATOM 1439 C CA . SER A 1 178 ? -0.851 -7.821 -0.426 1.00 94.31 178 SER A CA 1
ATOM 1440 C C . SER A 1 178 ? -1.945 -8.876 -0.569 1.00 94.31 178 SER A C 1
ATOM 1442 O O . SER A 1 178 ? -3.132 -8.542 -0.680 1.00 94.31 178 SER A O 1
ATOM 1444 N N . ILE A 1 179 ? -1.526 -10.138 -0.572 1.00 86.19 179 ILE A N 1
ATOM 1445 C CA . ILE A 1 179 ? -2.413 -11.305 -0.532 1.00 86.19 179 ILE A CA 1
ATOM 1446 C C . ILE A 1 179 ? -2.646 -11.715 0.912 1.00 86.19 179 ILE A C 1
ATOM 1448 O O . ILE A 1 179 ? -1.655 -11.697 1.671 1.00 86.19 179 ILE A O 1
#

Foldseek 3Di:
DDPCPWDWDFAAPVRVVVVCVVDPQWHDDPQWIWGDDPPAIKTKHFADPVLVVQQVVQDDPPDGWKWKKKWWQFPVRDIDIFDIDTHDCLDPVVLVVVVVSVVVVVVVCVVVPTHTQAMEIEMEDAAAWTWTDDDPDIDTDHDADDPSNVVSQVVCCVVVVGHYKYWYQYPNRMIIIGD

Radius of gyration: 17.63 Å; chains: 1; bounding box: 46×36×47 Å

Sequence (179 aa):
MNLLGNGKSILNYFELKKISIQSSLISLDGPYLIQRNFWSQQILKASDLFEVNLFKKSKTLFSFRESVVIRAKTKQGLVIDSKVLKGEFSSFKNLQEIEREIGRLDFKIRQKSFDLDYYEIIHTHPTGCYIERDGEHEVISLGGLSKSDYEVAEFLERKHSAIFKLKAICPGGITYCSI

pLDDT: mean 88.46, std 11.77, range [27.83, 97.88]

Secondary structure (DSSP, 8-state):
--TT-S--EEPPHHHHHHHHTT-TTEEEETTEEEEE-SS-EEEEEE--HHHHHHHHHHB-SS-B--EEEEEEEETTS-EEEPPPEES-TTSHHHHHHHHHHHHHHHHHHHHTTPPEEEEEEEEE-S---EEEEETTEEEEE-----HHHHHHHHHHHHHHTS-EEEEEEETTTEEEEE-